Protein AF-A0A965R4S1-F1 (afdb_monomer_lite)

Foldseek 3Di:
DWDPDPQAKWKWKFWAFPVRHTDDTFDTHGHTDDEDTDDQLADDPPTGGDDIDIDIDDDDDDDDDDLVPFAQDAWKDFFKGKHWAAAAWDKKKKWDQDQAKKWKWKGAPVHSDIDTQDIDHGTDIDITGGHHDRIMIIIGDNTMMTMDGDDDPD

Sequence (154 aa):
MTNNGADDQEFQVEVYNQFGKPMSTLIDVMGDYQGTVAYGLTSQLGSTPTTILITSSGNWSIEFAPIASASMEIGAGNSDDVLLYGGEAGPMTVQSLTSGAFTLTTYAGNKPVANVVTTQTGLWTGQVDFPAGPLVLVVSSDGAWNLHVGVDNK

Structure (mmCIF, N/CA/C/O backbone):
data_AF-A0A965R4S1-F1
#
_entry.id   AF-A0A965R4S1-F1
#
loop_
_atom_site.group_PDB
_atom_site.id
_atom_site.type_symbol
_atom_site.label_atom_id
_atom_site.label_alt_id
_atom_site.label_comp_id
_atom_site.label_asym_id
_atom_site.label_entity_id
_atom_site.label_seq_id
_atom_site.pdbx_PDB_ins_code
_atom_site.Cartn_x
_atom_site.Cartn_y
_atom_site.Cartn_z
_atom_site.occupancy
_atom_site.B_iso_or_equiv
_atom_site.auth_seq_id
_atom_site.auth_comp_id
_atom_site.auth_asym_id
_atom_site.auth_atom_id
_atom_site.pdbx_PDB_model_num
ATOM 1 N N . MET A 1 1 ? 6.225 -9.134 0.332 1.00 68.12 1 MET A N 1
ATOM 2 C CA . MET A 1 1 ? 7.679 -9.244 0.632 1.00 68.12 1 MET A CA 1
ATOM 3 C C . MET A 1 1 ? 7.860 -9.670 2.074 1.00 68.12 1 MET A C 1
ATOM 5 O O . MET A 1 1 ? 6.926 -9.473 2.834 1.00 68.12 1 MET A O 1
ATOM 9 N N . THR A 1 2 ? 8.986 -10.285 2.443 1.00 65.06 2 THR A N 1
ATOM 10 C CA . THR A 1 2 ? 9.282 -10.694 3.835 1.00 65.06 2 THR A CA 1
ATOM 11 C C . THR A 1 2 ? 10.784 -10.623 4.128 1.00 65.06 2 THR A C 1
ATOM 13 O O . THR A 1 2 ? 11.560 -11.110 3.299 1.00 65.06 2 THR A O 1
ATOM 16 N N . ASN A 1 3 ? 11.169 -10.124 5.308 1.00 57.22 3 ASN A N 1
ATOM 17 C CA . ASN A 1 3 ? 12.500 -10.272 5.926 1.00 57.22 3 ASN A CA 1
ATOM 18 C C . ASN A 1 3 ? 12.365 -10.748 7.386 1.00 57.22 3 ASN A C 1
ATOM 20 O O . ASN A 1 3 ? 11.364 -10.443 8.023 1.00 57.22 3 ASN A O 1
ATOM 24 N N . ASN A 1 4 ? 13.355 -11.516 7.852 1.00 55.50 4 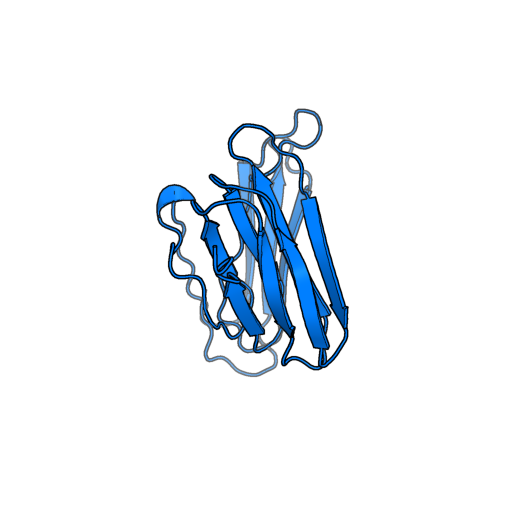ASN A N 1
ATOM 25 C CA . ASN A 1 4 ? 13.555 -11.980 9.238 1.00 55.50 4 ASN A CA 1
ATOM 26 C C . ASN A 1 4 ? 15.015 -11.672 9.648 1.00 55.50 4 ASN A C 1
ATOM 28 O O . ASN A 1 4 ? 15.771 -12.563 10.058 1.00 55.50 4 ASN A O 1
ATOM 32 N N . GLY A 1 5 ? 15.471 -10.456 9.365 1.00 52.81 5 GLY A N 1
ATOM 33 C CA . GLY A 1 5 ? 16.875 -10.045 9.414 1.00 52.81 5 GLY A CA 1
ATOM 34 C C . GLY A 1 5 ? 17.152 -9.134 10.605 1.00 52.81 5 GLY A C 1
ATOM 35 O O . GLY A 1 5 ? 16.237 -8.657 11.251 1.00 52.81 5 GLY A O 1
ATOM 36 N N . ALA A 1 6 ? 18.426 -8.887 10.918 1.00 58.03 6 ALA A N 1
ATOM 37 C CA . ALA A 1 6 ? 18.791 -7.925 11.964 1.00 58.03 6 ALA A CA 1
ATOM 38 C C . ALA A 1 6 ? 18.229 -6.514 11.669 1.00 58.03 6 ALA A C 1
ATOM 40 O O . ALA A 1 6 ? 18.139 -6.139 10.500 1.00 58.03 6 ALA A O 1
ATOM 41 N N . ASP A 1 7 ? 17.951 -5.732 12.719 1.00 64.94 7 ASP A N 1
ATOM 42 C CA . ASP A 1 7 ? 17.305 -4.400 12.676 1.00 64.94 7 ASP A CA 1
ATOM 43 C C . ASP A 1 7 ? 17.988 -3.354 11.758 1.00 64.94 7 ASP A C 1
ATOM 45 O O . ASP A 1 7 ? 17.386 -2.337 11.430 1.00 64.94 7 ASP A O 1
ATOM 49 N N . ASP A 1 8 ? 19.216 -3.616 11.294 1.00 69.81 8 ASP A N 1
ATOM 50 C CA . ASP A 1 8 ? 20.020 -2.716 10.452 1.00 69.81 8 ASP A CA 1
ATOM 51 C C . ASP A 1 8 ? 20.080 -3.137 8.965 1.00 69.81 8 ASP A C 1
ATOM 53 O O . ASP A 1 8 ? 20.960 -2.695 8.224 1.00 69.81 8 ASP A O 1
ATOM 57 N N . GLN A 1 9 ? 19.217 -4.054 8.513 1.00 83.44 9 GLN A N 1
ATOM 58 C CA . GLN A 1 9 ? 19.191 -4.477 7.109 1.00 83.44 9 GLN A CA 1
ATOM 59 C C . GLN A 1 9 ? 18.332 -3.531 6.263 1.00 83.44 9 GLN A C 1
ATOM 61 O O . GLN A 1 9 ? 17.126 -3.432 6.474 1.00 83.44 9 GLN A O 1
ATOM 66 N N . GLU A 1 10 ? 18.950 -2.874 5.286 1.00 89.19 10 GLU A N 1
ATOM 67 C CA . GLU A 1 10 ? 18.279 -1.968 4.356 1.00 89.19 10 GLU A CA 1
ATOM 68 C C . GLU A 1 10 ? 17.464 -2.750 3.326 1.00 89.19 10 GLU A C 1
ATOM 70 O O . GLU A 1 10 ? 17.920 -3.767 2.785 1.00 89.19 10 GLU A O 1
ATOM 75 N N . PHE A 1 11 ? 16.281 -2.232 3.007 1.00 91.00 11 PHE A N 1
ATOM 76 C CA . PHE A 1 11 ? 15.524 -2.647 1.839 1.00 91.00 11 PHE A CA 1
ATOM 77 C C . PHE A 1 11 ? 14.766 -1.489 1.225 1.00 91.00 11 PHE A C 1
ATOM 79 O O . PHE A 1 11 ? 13.858 -0.908 1.821 1.00 91.00 11 PHE A O 1
ATOM 86 N N . GLN A 1 12 ? 15.134 -1.197 -0.012 1.00 94.25 12 GLN A N 1
ATOM 87 C CA . GLN A 1 12 ? 14.569 -0.122 -0.790 1.00 94.25 12 GLN A CA 1
ATOM 88 C C . GLN A 1 12 ? 14.101 -0.654 -2.139 1.00 94.25 12 GLN A C 1
ATOM 90 O O . GLN A 1 12 ? 14.821 -1.384 -2.829 1.00 94.25 12 GLN A O 1
ATOM 95 N N . VAL A 1 13 ? 12.883 -0.276 -2.520 1.00 94.62 13 VAL A N 1
ATOM 96 C CA . VAL A 1 13 ? 12.295 -0.605 -3.819 1.00 94.62 13 VAL A CA 1
ATOM 97 C C . VAL A 1 13 ? 11.866 0.678 -4.502 1.00 94.62 13 VAL A C 1
ATOM 99 O O . VAL A 1 13 ? 10.981 1.391 -4.028 1.00 94.62 13 VAL A O 1
ATOM 102 N N . GLU A 1 14 ? 12.458 0.946 -5.657 1.00 94.81 14 GLU A N 1
ATOM 103 C CA . GLU A 1 14 ? 12.212 2.145 -6.447 1.00 94.81 14 GLU A CA 1
ATOM 104 C C . GLU A 1 14 ? 11.731 1.791 -7.852 1.00 94.81 14 GLU A C 1
ATOM 106 O O . GLU A 1 14 ? 12.135 0.796 -8.457 1.00 94.81 14 GLU A O 1
ATOM 111 N N . VAL A 1 15 ? 10.876 2.645 -8.404 1.00 92.69 15 VAL A N 1
ATOM 112 C CA . VAL A 1 15 ? 10.343 2.519 -9.760 1.00 92.69 15 VAL A CA 1
ATOM 113 C C . VAL A 1 15 ? 10.944 3.601 -10.634 1.00 92.69 15 VAL A C 1
ATOM 115 O O . VAL A 1 15 ? 10.919 4.781 -10.285 1.00 92.69 15 VAL A O 1
ATOM 118 N N . TYR A 1 16 ? 11.422 3.198 -11.805 1.00 92.38 16 TYR A N 1
ATOM 119 C CA . TYR A 1 16 ? 12.011 4.075 -12.806 1.00 92.38 16 TYR A CA 1
ATOM 120 C C . TYR A 1 16 ? 11.227 4.005 -14.122 1.00 92.38 16 TYR A C 1
ATOM 122 O O . TYR A 1 16 ? 10.668 2.963 -14.487 1.00 92.38 16 TYR A O 1
ATOM 130 N N . ASN A 1 17 ? 11.198 5.123 -14.850 1.00 89.81 17 ASN A N 1
ATOM 131 C CA . ASN A 1 17 ? 10.566 5.207 -16.168 1.00 89.81 17 ASN A CA 1
ATOM 132 C C . ASN A 1 17 ? 11.474 4.708 -17.303 1.00 89.81 17 ASN A C 1
ATOM 134 O O . ASN A 1 17 ? 12.659 4.430 -17.096 1.00 89.81 17 ASN A O 1
ATOM 138 N N . GLN A 1 18 ? 10.946 4.707 -18.535 1.00 87.25 18 GLN A N 1
ATOM 139 C CA . GLN A 1 18 ? 11.683 4.265 -19.727 1.00 87.25 18 GLN A CA 1
ATOM 140 C C . GLN A 1 18 ? 12.973 5.055 -20.035 1.00 87.25 18 GLN A C 1
ATOM 142 O O . GLN A 1 18 ? 13.762 4.637 -20.877 1.00 87.25 18 GLN A O 1
ATOM 147 N N . PHE A 1 19 ? 13.193 6.199 -19.380 1.00 89.56 19 PHE A N 1
ATOM 148 C CA . PHE A 1 19 ? 14.390 7.031 -19.524 1.00 89.56 19 PHE A CA 1
ATOM 149 C C . PHE A 1 19 ? 15.396 6.832 -18.381 1.00 89.56 19 PHE A C 1
ATOM 151 O O . PHE A 1 19 ? 16.361 7.590 -18.289 1.00 89.56 19 PHE A O 1
ATOM 158 N N . GLY A 1 20 ? 15.161 5.866 -17.487 1.00 89.62 20 GLY A N 1
ATOM 159 C CA . GLY A 1 20 ? 15.993 5.644 -16.306 1.00 89.62 20 GLY A CA 1
ATOM 160 C C . GLY A 1 20 ? 15.874 6.756 -15.263 1.00 89.62 20 GLY A C 1
ATOM 161 O O . GLY A 1 20 ? 16.804 6.959 -14.487 1.00 89.62 20 GLY A O 1
ATOM 162 N N . LYS A 1 21 ? 14.758 7.499 -15.235 1.00 90.00 21 LYS A N 1
ATOM 163 C CA . LYS A 1 21 ? 14.488 8.494 -14.185 1.00 90.00 21 LYS A CA 1
ATOM 164 C C . LYS A 1 21 ? 13.622 7.897 -13.074 1.00 90.00 21 LYS A C 1
ATOM 166 O O . LYS A 1 21 ? 12.663 7.197 -13.411 1.00 90.00 21 LYS A O 1
ATOM 171 N N . PRO A 1 22 ? 13.910 8.205 -11.797 1.00 89.25 22 PRO A N 1
ATOM 172 C CA . PRO A 1 22 ? 13.083 7.754 -10.684 1.00 89.25 22 PRO A CA 1
ATOM 173 C C . PRO A 1 22 ? 11.673 8.347 -10.797 1.00 89.25 22 PRO A C 1
ATOM 175 O O . PRO A 1 22 ? 11.504 9.511 -11.172 1.00 89.25 22 PRO A O 1
ATOM 178 N N . MET A 1 23 ? 10.667 7.526 -10.502 1.00 87.44 23 MET A N 1
ATOM 179 C CA . MET A 1 23 ? 9.245 7.885 -10.484 1.00 87.44 23 MET A CA 1
ATOM 180 C C . MET A 1 23 ? 8.671 7.840 -9.069 1.00 87.44 23 MET A C 1
ATOM 182 O O . MET A 1 23 ? 7.976 8.768 -8.661 1.00 87.44 23 MET A O 1
ATOM 186 N N . SER A 1 24 ? 8.938 6.758 -8.335 1.00 88.81 24 SER A N 1
ATOM 187 C CA . SER A 1 24 ? 8.407 6.545 -6.988 1.00 88.81 24 SER A CA 1
ATOM 188 C C . SER A 1 24 ? 9.282 5.590 -6.189 1.00 88.81 24 SER A C 1
ATOM 190 O O . SER A 1 24 ? 9.693 4.555 -6.712 1.00 88.81 24 SER A O 1
ATOM 192 N N . THR A 1 25 ? 9.463 5.887 -4.910 1.00 92.75 25 THR A N 1
ATOM 193 C CA . THR A 1 25 ? 9.947 4.933 -3.911 1.00 92.75 25 THR A CA 1
ATOM 194 C C . THR A 1 25 ? 8.731 4.209 -3.343 1.00 92.75 25 THR A C 1
ATOM 196 O O . THR A 1 25 ? 7.804 4.857 -2.861 1.00 92.75 25 THR A O 1
ATOM 199 N N . LEU A 1 26 ? 8.686 2.886 -3.484 1.00 92.88 26 LEU A N 1
ATOM 200 C CA . LEU A 1 26 ? 7.581 2.061 -2.988 1.00 92.88 26 LEU A CA 1
ATOM 201 C C . LEU A 1 26 ? 7.827 1.605 -1.555 1.00 92.88 26 LEU A C 1
ATOM 203 O O . LEU A 1 26 ? 6.889 1.524 -0.775 1.00 92.88 26 LEU A O 1
ATOM 207 N N . ILE A 1 27 ? 9.080 1.267 -1.248 1.00 93.62 27 ILE A N 1
ATOM 208 C CA . ILE A 1 27 ? 9.517 0.763 0.053 1.00 93.62 27 ILE A CA 1
ATOM 209 C C . ILE A 1 27 ? 10.862 1.402 0.360 1.00 93.62 27 ILE A C 1
ATOM 211 O O . ILE A 1 27 ? 11.715 1.477 -0.525 1.00 93.62 27 ILE A O 1
ATOM 215 N N . ASP A 1 28 ? 11.019 1.852 1.598 1.00 93.19 28 ASP A N 1
ATOM 216 C CA . ASP A 1 28 ? 12.261 2.375 2.159 1.00 93.19 28 ASP A CA 1
ATOM 217 C C . ASP A 1 28 ? 12.252 2.066 3.660 1.00 93.19 28 ASP A C 1
ATOM 219 O O . ASP A 1 28 ? 11.606 2.761 4.448 1.00 93.19 28 ASP A O 1
ATOM 223 N N . VAL A 1 29 ? 12.840 0.927 4.028 1.00 90.94 29 VAL A N 1
ATOM 224 C CA . VAL A 1 29 ? 12.779 0.389 5.392 1.00 90.94 29 VAL A CA 1
ATOM 225 C C . VAL A 1 29 ? 14.142 -0.110 5.857 1.00 90.94 29 VAL A C 1
ATOM 227 O O . VAL A 1 29 ? 14.975 -0.554 5.065 1.00 90.94 29 VAL A O 1
ATOM 230 N N . MET A 1 30 ? 14.324 -0.073 7.175 1.00 88.75 30 MET A N 1
ATOM 231 C CA . MET A 1 30 ? 15.411 -0.736 7.889 1.00 88.75 30 MET A CA 1
ATOM 232 C C . MET A 1 30 ? 14.806 -1.817 8.788 1.00 88.75 30 MET A C 1
ATOM 234 O O . MET A 1 30 ? 13.865 -1.534 9.533 1.00 88.75 30 MET A O 1
ATOM 238 N N . GLY A 1 31 ? 15.334 -3.038 8.709 1.00 86.38 31 GLY A N 1
ATOM 239 C CA . GLY A 1 31 ? 14.904 -4.170 9.531 1.00 86.38 31 GLY A CA 1
ATOM 240 C C . GLY A 1 31 ? 13.813 -5.027 8.886 1.00 86.38 31 GLY A C 1
ATOM 241 O O . GLY A 1 31 ? 13.844 -5.312 7.684 1.00 86.38 31 GLY A O 1
ATOM 242 N N . ASP A 1 32 ? 12.878 -5.508 9.704 1.00 84.88 32 ASP A N 1
ATOM 243 C CA . ASP A 1 32 ? 11.821 -6.416 9.264 1.00 84.88 32 ASP A CA 1
ATOM 244 C C . ASP A 1 32 ? 10.710 -5.676 8.511 1.00 84.88 32 ASP A C 1
ATOM 246 O O . ASP A 1 32 ? 10.218 -4.628 8.926 1.00 84.88 32 ASP A O 1
ATOM 250 N N . TYR A 1 33 ? 10.265 -6.268 7.405 1.00 90.38 33 TYR A N 1
ATOM 251 C CA . TYR A 1 33 ? 9.112 -5.787 6.656 1.00 90.38 33 TYR A CA 1
ATOM 252 C C . TYR A 1 33 ? 8.359 -6.952 6.029 1.00 90.38 33 TYR A C 1
ATOM 254 O O . TYR A 1 33 ? 8.949 -7.829 5.387 1.00 90.38 33 TYR A O 1
ATOM 262 N N . GLN A 1 34 ? 7.037 -6.932 6.194 1.00 92.31 34 GLN A N 1
ATOM 263 C CA . GLN A 1 34 ? 6.120 -7.848 5.537 1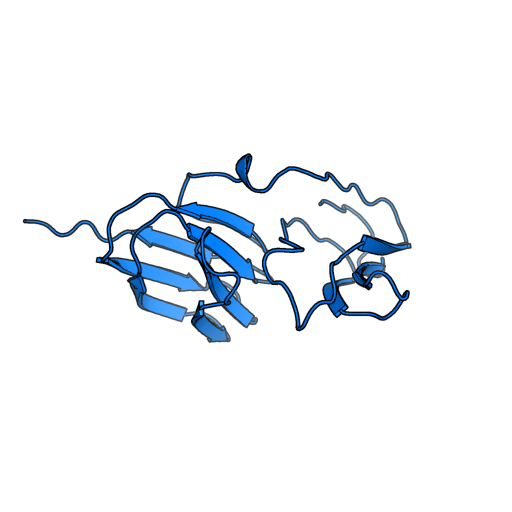.00 92.31 34 GLN A CA 1
ATOM 264 C C . GLN A 1 34 ? 4.881 -7.102 5.050 1.00 92.31 34 GLN A C 1
ATOM 266 O O . GLN A 1 34 ? 3.943 -6.896 5.809 1.00 92.31 34 GLN A O 1
ATOM 271 N N . GLY A 1 35 ? 4.867 -6.758 3.764 1.00 95.38 35 GLY A N 1
ATOM 272 C CA . GLY A 1 35 ? 3.746 -6.066 3.136 1.00 95.38 35 GLY A CA 1
A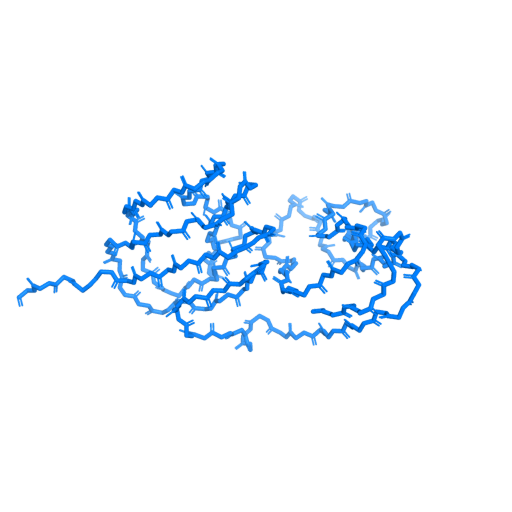TOM 273 C C . GLY A 1 35 ? 3.671 -6.288 1.630 1.00 95.38 35 GLY A C 1
ATOM 274 O O . GLY A 1 35 ? 4.541 -6.940 1.019 1.00 95.38 35 GLY A O 1
ATOM 275 N N . THR A 1 36 ? 2.613 -5.734 1.047 1.00 96.94 36 THR A N 1
ATOM 276 C CA . THR A 1 36 ? 2.336 -5.725 -0.390 1.00 96.94 36 THR A CA 1
ATOM 277 C C . THR A 1 36 ? 2.128 -4.286 -0.843 1.00 96.94 36 THR A C 1
ATOM 279 O O . THR A 1 36 ? 1.272 -3.582 -0.323 1.00 96.94 36 THR A O 1
ATOM 282 N N . VAL A 1 37 ? 2.875 -3.859 -1.860 1.00 95.62 37 VAL A N 1
ATOM 283 C CA . VAL A 1 37 ? 2.751 -2.527 -2.469 1.00 95.62 37 VAL A CA 1
ATOM 284 C C . VAL A 1 37 ? 2.379 -2.660 -3.938 1.00 95.62 37 VAL A C 1
ATOM 286 O O . VAL A 1 37 ? 2.787 -3.604 -4.617 1.00 95.62 37 VAL A O 1
ATOM 289 N N . ALA A 1 38 ? 1.617 -1.698 -4.449 1.00 92.94 38 ALA A N 1
ATOM 290 C CA . ALA A 1 38 ? 1.273 -1.636 -5.862 1.00 92.94 38 ALA A CA 1
ATOM 291 C C . ALA A 1 38 ? 2.175 -0.647 -6.606 1.00 92.94 38 ALA A C 1
ATOM 293 O O . ALA A 1 38 ? 2.502 0.426 -6.101 1.00 92.94 38 ALA A O 1
ATOM 294 N N . TYR A 1 39 ? 2.503 -0.969 -7.854 1.00 90.12 39 TYR A N 1
ATOM 295 C CA . TYR A 1 39 ? 3.170 -0.058 -8.780 1.00 90.12 39 TYR A CA 1
ATOM 296 C C . TYR A 1 39 ? 2.425 -0.020 -10.114 1.00 90.12 39 TYR A C 1
ATOM 298 O O . TYR A 1 39 ? 1.652 -0.916 -10.446 1.00 90.12 39 TYR A O 1
ATOM 306 N N . GLY A 1 40 ? 2.626 1.053 -10.879 1.00 85.88 40 GLY A N 1
ATOM 307 C CA . GLY A 1 40 ? 2.006 1.208 -12.199 1.00 85.88 40 GLY A CA 1
ATOM 308 C C . GLY A 1 40 ? 0.490 1.397 -12.211 1.00 85.88 40 GLY A C 1
ATOM 309 O O . GLY A 1 40 ? -0.117 1.296 -13.272 1.00 85.88 40 GLY A O 1
ATOM 310 N N . LEU A 1 41 ? -0.119 1.740 -11.070 1.00 86.12 41 LEU A N 1
ATOM 311 C CA . LEU A 1 41 ? -1.541 2.104 -10.997 1.00 86.12 41 LEU A CA 1
ATOM 312 C C . LEU A 1 41 ? -1.845 3.490 -11.587 1.00 86.12 41 LEU A C 1
ATOM 314 O O . LEU A 1 41 ? -2.993 3.789 -11.913 1.00 86.12 41 LEU A O 1
ATOM 318 N N . THR A 1 42 ? -0.827 4.344 -11.736 1.00 75.94 42 THR A N 1
ATOM 319 C CA . THR A 1 42 ? -0.963 5.657 -12.373 1.00 75.94 42 THR A CA 1
ATOM 320 C C . THR A 1 42 ? -0.036 5.783 -13.572 1.00 75.94 42 THR A C 1
ATOM 322 O O . THR A 1 42 ? 1.100 5.311 -13.560 1.00 75.94 42 THR A O 1
ATOM 325 N N . SER A 1 43 ? -0.517 6.455 -14.616 1.00 63.44 43 SER A N 1
ATOM 326 C CA . SER A 1 43 ? 0.323 6.939 -15.706 1.00 63.44 43 SER A CA 1
ATOM 327 C C . SER A 1 43 ? 0.688 8.392 -15.415 1.00 63.44 43 SER A C 1
ATOM 329 O O . SER A 1 43 ? -0.140 9.290 -15.589 1.00 63.44 43 SER A O 1
ATOM 331 N N . GLN A 1 44 ? 1.914 8.649 -14.969 1.00 60.47 44 GLN A N 1
ATOM 332 C CA . GLN A 1 44 ? 2.395 10.019 -14.803 1.00 60.47 44 GLN A CA 1
ATOM 333 C C . GLN A 1 44 ? 2.817 10.580 -16.165 1.00 60.47 44 GLN A C 1
ATOM 335 O O . GLN A 1 44 ? 3.866 10.215 -16.685 1.00 60.47 44 GLN A O 1
ATOM 340 N N . LEU A 1 45 ? 2.006 11.470 -16.751 1.00 57.66 45 LEU A N 1
ATOM 341 C CA . LEU A 1 45 ? 2.396 12.373 -17.852 1.00 57.66 45 LEU A CA 1
ATOM 342 C C . LEU A 1 45 ? 3.206 11.710 -18.996 1.00 57.66 45 LEU A C 1
ATOM 344 O O . LEU A 1 45 ? 4.224 12.239 -19.436 1.00 57.66 45 LEU A O 1
ATOM 348 N N . GLY A 1 46 ? 2.777 10.535 -19.474 1.00 61.88 46 GLY A N 1
ATOM 349 C CA . GLY A 1 46 ? 3.431 9.821 -20.586 1.00 61.88 46 GLY A CA 1
ATOM 350 C C . GLY A 1 46 ? 4.716 9.057 -20.227 1.00 61.88 46 GLY A C 1
ATOM 351 O O . GLY A 1 46 ? 5.363 8.501 -21.114 1.00 61.88 46 GLY A O 1
ATOM 352 N N . SER A 1 47 ? 5.083 9.006 -18.946 1.00 71.44 47 SER A N 1
ATOM 353 C CA . SER A 1 47 ? 6.101 8.093 -18.425 1.00 71.44 47 SER A CA 1
ATOM 354 C C . SER A 1 47 ? 5.445 6.795 -17.971 1.00 71.44 47 SER A C 1
ATOM 356 O O . SER A 1 47 ? 4.493 6.808 -17.186 1.00 71.44 47 SER A O 1
ATOM 358 N N . THR A 1 48 ? 5.962 5.675 -18.464 1.00 79.75 48 THR A N 1
ATOM 359 C CA . THR A 1 48 ? 5.533 4.336 -18.063 1.00 79.75 48 THR A CA 1
ATOM 360 C C . THR A 1 48 ? 6.581 3.763 -17.114 1.00 79.75 48 THR A C 1
ATOM 362 O O . THR A 1 48 ? 7.772 3.858 -17.421 1.00 79.75 48 THR A O 1
ATOM 365 N N . PRO A 1 49 ? 6.181 3.173 -15.976 1.00 85.50 49 PRO A N 1
ATOM 366 C CA . PRO A 1 49 ? 7.115 2.432 -15.142 1.00 85.50 49 PRO A CA 1
ATOM 367 C C . PRO A 1 49 ? 7.630 1.220 -15.921 1.00 85.50 49 PRO A C 1
ATOM 369 O O . PRO A 1 49 ? 6.845 0.404 -16.405 1.00 85.50 49 PRO A O 1
ATOM 372 N N . THR A 1 50 ? 8.946 1.118 -16.069 1.00 88.94 50 THR A N 1
ATOM 373 C CA . THR A 1 50 ? 9.590 0.045 -16.850 1.00 88.94 50 THR A CA 1
ATOM 374 C C . THR A 1 50 ? 10.581 -0.765 -16.045 1.00 88.94 50 THR A C 1
ATOM 376 O O . THR A 1 50 ? 10.865 -1.905 -16.404 1.00 88.94 50 THR A O 1
ATOM 379 N N . THR A 1 51 ? 11.116 -0.181 -14.977 1.00 91.94 51 THR A N 1
ATOM 380 C CA . THR A 1 51 ? 12.212 -0.770 -14.219 1.00 91.94 51 THR A CA 1
ATOM 381 C C . THR A 1 51 ? 11.908 -0.674 -12.737 1.00 91.94 51 THR A C 1
ATOM 383 O O . THR A 1 51 ? 11.454 0.366 -12.261 1.00 91.94 51 THR A O 1
ATOM 386 N N . ILE A 1 52 ? 12.192 -1.759 -12.025 1.00 93.25 52 ILE A N 1
ATOM 387 C CA . ILE A 1 52 ? 12.198 -1.805 -10.568 1.00 93.25 52 ILE A CA 1
ATOM 388 C C . ILE A 1 52 ? 13.651 -1.970 -10.141 1.00 93.25 52 ILE A C 1
ATOM 390 O O . ILE A 1 52 ? 14.316 -2.916 -10.568 1.00 93.25 52 ILE A O 1
ATOM 394 N N . LEU A 1 53 ? 14.143 -1.022 -9.351 1.00 94.56 53 LEU A N 1
ATOM 395 C CA . LEU A 1 53 ? 15.439 -1.099 -8.694 1.00 94.56 53 LEU A CA 1
ATOM 396 C C . LEU A 1 53 ? 15.210 -1.573 -7.262 1.00 94.56 53 LEU A C 1
ATOM 398 O O . LEU A 1 53 ? 14.375 -1.019 -6.552 1.00 94.56 53 LEU A O 1
ATOM 402 N N . ILE A 1 54 ? 15.942 -2.608 -6.866 1.00 93.25 54 ILE A N 1
ATOM 403 C CA . ILE A 1 54 ? 15.933 -3.134 -5.505 1.00 93.25 54 ILE A CA 1
ATOM 404 C C . ILE A 1 54 ? 17.339 -2.955 -4.947 1.00 93.25 54 ILE A C 1
ATOM 406 O O . ILE A 1 54 ? 18.295 -3.512 -5.495 1.00 93.25 54 ILE A O 1
ATOM 410 N N . THR A 1 55 ? 17.444 -2.203 -3.859 1.00 93.88 55 THR A N 1
ATOM 411 C CA . THR A 1 55 ? 18.658 -2.077 -3.052 1.00 93.88 55 THR A CA 1
ATOM 412 C C . THR A 1 55 ? 18.389 -2.790 -1.741 1.00 93.88 55 THR A C 1
ATOM 414 O O . THR A 1 55 ? 17.416 -2.485 -1.060 1.00 93.88 55 THR A O 1
ATOM 417 N N . SER A 1 56 ? 19.198 -3.791 -1.407 1.00 91.56 56 SER A N 1
ATOM 418 C CA . SER A 1 56 ? 18.955 -4.589 -0.210 1.00 91.56 56 SER A CA 1
ATOM 419 C C . SER A 1 56 ? 20.237 -5.097 0.416 1.00 91.56 56 SER A C 1
ATOM 421 O O . SER A 1 56 ? 21.129 -5.568 -0.297 1.00 91.56 56 SER A O 1
ATOM 423 N N . SER A 1 57 ? 20.264 -5.138 1.740 1.00 89.19 57 SER A N 1
ATOM 424 C CA . SER A 1 57 ? 21.184 -5.967 2.505 1.00 89.19 57 SER A CA 1
ATOM 425 C C . SER A 1 57 ? 20.397 -7.056 3.247 1.00 89.19 57 SER A C 1
ATOM 427 O O . SER A 1 57 ? 19.258 -6.853 3.658 1.00 89.19 57 SER A O 1
ATOM 429 N N . GLY A 1 58 ? 20.971 -8.253 3.389 1.00 81.69 58 GLY A N 1
ATOM 430 C CA . GLY A 1 58 ? 20.303 -9.380 4.053 1.00 81.69 58 GLY A CA 1
ATOM 431 C C . GLY A 1 58 ? 19.446 -10.249 3.123 1.00 81.69 58 GLY A C 1
ATOM 432 O O . GLY A 1 58 ? 19.624 -10.252 1.906 1.00 81.69 58 GLY A O 1
ATOM 433 N N . ASN A 1 59 ? 18.558 -11.052 3.714 1.00 83.25 59 ASN A N 1
ATOM 434 C CA . ASN A 1 59 ? 17.796 -12.086 3.012 1.00 83.25 59 ASN A CA 1
ATOM 435 C C . ASN A 1 59 ? 16.354 -11.631 2.765 1.00 83.25 59 ASN A C 1
ATOM 437 O O . ASN A 1 59 ? 15.475 -11.864 3.592 1.00 83.25 59 ASN A O 1
ATOM 441 N N . TRP A 1 60 ? 16.109 -11.031 1.604 1.00 85.81 60 TRP A N 1
ATOM 442 C CA . TRP A 1 60 ? 14.784 -10.563 1.199 1.00 85.81 60 TRP A CA 1
ATOM 443 C C . TRP A 1 60 ? 14.134 -11.497 0.182 1.00 85.81 60 TRP A C 1
ATOM 445 O O . TRP A 1 60 ? 14.796 -11.999 -0.728 1.00 85.81 60 TRP A O 1
ATOM 455 N N . SER A 1 61 ? 12.821 -11.700 0.312 1.00 90.69 61 SER A N 1
ATOM 456 C CA . SER A 1 61 ? 12.004 -12.394 -0.689 1.00 90.69 61 SER A CA 1
ATOM 457 C C . SER A 1 61 ? 10.977 -11.449 -1.307 1.00 90.69 61 SER A C 1
ATOM 459 O O . SER A 1 61 ? 10.270 -10.723 -0.597 1.00 90.69 61 SER A O 1
ATOM 461 N N . ILE A 1 62 ? 10.889 -11.481 -2.638 1.00 90.88 62 ILE A N 1
ATOM 462 C CA . ILE A 1 62 ? 10.026 -10.620 -3.447 1.00 90.88 62 ILE A CA 1
ATOM 463 C C . ILE A 1 62 ? 9.243 -11.493 -4.420 1.00 90.88 62 ILE A C 1
ATOM 465 O O . ILE A 1 62 ? 9.808 -12.353 -5.094 1.00 90.88 62 ILE A O 1
ATOM 469 N N . GLU A 1 63 ? 7.947 -11.225 -4.519 1.00 95.12 63 GLU A N 1
ATOM 470 C CA . GLU A 1 63 ? 7.055 -11.841 -5.490 1.00 95.12 63 GLU A CA 1
ATOM 471 C C . GLU A 1 63 ? 6.379 -10.742 -6.308 1.00 95.12 63 GLU A C 1
ATOM 473 O O . GLU A 1 63 ? 5.932 -9.732 -5.761 1.00 95.12 63 GLU A O 1
ATOM 478 N N . PHE A 1 64 ? 6.319 -10.945 -7.622 1.00 92.81 64 PHE A N 1
ATOM 479 C CA . PHE A 1 64 ? 5.602 -10.071 -8.541 1.00 92.81 64 PHE A CA 1
ATOM 480 C C . PHE A 1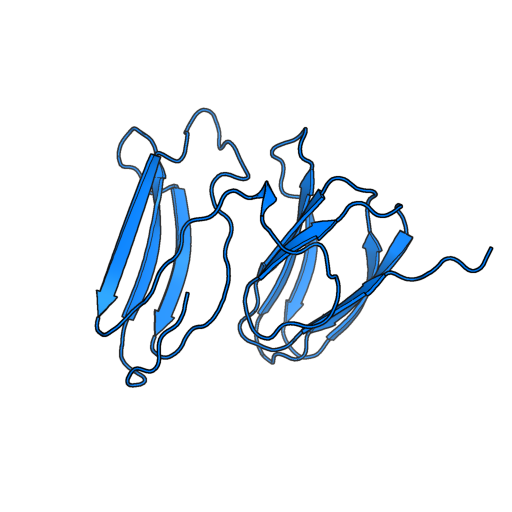 64 ? 4.336 -10.774 -9.000 1.00 92.81 64 PHE A C 1
ATOM 482 O O . PHE A 1 64 ? 4.402 -11.867 -9.563 1.00 92.81 64 PHE A O 1
ATOM 489 N N . ALA A 1 65 ? 3.197 -10.118 -8.805 1.00 95.44 65 ALA A N 1
ATOM 490 C CA . ALA A 1 65 ? 1.902 -10.653 -9.182 1.00 95.44 65 ALA A CA 1
ATOM 491 C C . ALA A 1 65 ? 1.071 -9.601 -9.939 1.00 95.44 65 ALA A C 1
ATOM 493 O O . ALA A 1 65 ? 1.184 -8.403 -9.658 1.00 95.44 65 ALA A O 1
ATOM 494 N N . PRO A 1 66 ? 0.241 -10.006 -10.919 1.00 94.00 66 PRO A N 1
ATOM 495 C CA . PRO A 1 66 ? -0.706 -9.099 -11.557 1.00 94.00 66 PRO A CA 1
ATOM 496 C C . PRO A 1 66 ? -1.686 -8.524 -10.531 1.00 94.00 66 PRO A C 1
ATOM 498 O O . PRO A 1 66 ? -2.163 -9.247 -9.667 1.00 94.00 66 PRO A O 1
ATOM 501 N N . ILE A 1 67 ? -2.100 -7.262 -10.685 1.00 91.94 67 ILE A N 1
ATOM 502 C CA . ILE A 1 67 ? -3.058 -6.634 -9.752 1.00 91.94 67 ILE A CA 1
ATOM 503 C C . ILE A 1 67 ? -4.372 -7.423 -9.607 1.00 91.94 67 ILE A C 1
ATOM 505 O O . ILE A 1 67 ? -5.012 -7.396 -8.565 1.00 91.94 67 ILE A O 1
ATOM 509 N N . ALA A 1 68 ? -4.754 -8.172 -10.646 1.00 93.00 68 ALA A N 1
ATOM 510 C CA . ALA A 1 68 ? -5.944 -9.014 -10.657 1.00 93.00 68 ALA A CA 1
ATOM 511 C C . ALA A 1 68 ? -5.879 -10.216 -9.693 1.00 93.00 68 ALA A C 1
ATOM 513 O O . ALA A 1 68 ? -6.906 -10.854 -9.485 1.00 93.00 68 ALA A O 1
ATOM 514 N N . SER A 1 69 ? -4.712 -10.544 -9.127 1.00 96.12 69 SER A N 1
ATOM 515 C CA . SER A 1 69 ? -4.568 -11.596 -8.113 1.00 96.12 69 SER A CA 1
ATOM 516 C C . SER A 1 69 ? -4.569 -11.069 -6.675 1.00 96.12 69 SER A C 1
ATOM 518 O O . SER A 1 69 ? -4.376 -11.861 -5.756 1.00 96.12 69 SER A O 1
ATOM 520 N N . ALA A 1 70 ? -4.742 -9.760 -6.465 1.00 96.44 70 ALA A N 1
ATOM 521 C CA . ALA A 1 70 ? -4.886 -9.189 -5.129 1.00 96.44 70 ALA A CA 1
ATOM 522 C C . ALA A 1 70 ? -6.155 -9.716 -4.429 1.00 96.44 70 ALA A C 1
ATOM 524 O O . ALA A 1 70 ? -7.145 -10.064 -5.081 1.00 96.44 70 ALA A O 1
ATOM 525 N N . SER A 1 71 ? -6.123 -9.785 -3.096 1.00 96.25 71 SER A N 1
ATOM 526 C CA . SER A 1 71 ? -7.231 -10.330 -2.304 1.00 96.25 71 SER A CA 1
ATOM 527 C C . SER A 1 71 ? -8.490 -9.468 -2.425 1.00 96.25 71 SER A C 1
ATOM 529 O O . SER A 1 71 ? -8.411 -8.243 -2.463 1.00 96.25 71 SER A O 1
ATOM 531 N N . MET A 1 72 ? -9.665 -10.102 -2.453 1.00 95.56 72 MET A N 1
ATOM 532 C CA . MET A 1 72 ? -10.967 -9.423 -2.341 1.00 95.56 72 MET A CA 1
ATOM 533 C C . MET A 1 72 ? -11.502 -9.396 -0.901 1.00 95.56 72 MET A C 1
ATOM 535 O O . MET A 1 72 ? -12.574 -8.845 -0.644 1.00 95.56 72 MET A O 1
ATOM 539 N N . GLU A 1 73 ? -10.794 -10.023 0.039 1.00 93.88 73 GLU A N 1
ATOM 540 C CA . GLU A 1 73 ? -11.212 -10.123 1.435 1.00 93.88 73 GLU A CA 1
ATOM 541 C C . GLU A 1 73 ? -10.891 -8.820 2.175 1.00 93.88 73 GLU A C 1
ATOM 543 O O . GLU A 1 73 ? -9.780 -8.608 2.653 1.00 93.88 73 GLU A O 1
ATOM 548 N N . ILE A 1 74 ? -11.880 -7.927 2.265 1.00 94.50 74 ILE A N 1
ATOM 549 C CA . ILE A 1 74 ? -11.789 -6.727 3.104 1.00 94.50 74 ILE A CA 1
ATOM 550 C C . ILE A 1 74 ? -11.839 -7.142 4.579 1.00 94.50 74 ILE A C 1
ATOM 552 O O . ILE A 1 74 ? -12.777 -7.818 5.007 1.00 94.50 74 ILE A O 1
ATOM 556 N N . GLY A 1 75 ? -10.851 -6.713 5.362 1.00 95.56 75 GLY A N 1
ATOM 557 C CA . GLY A 1 75 ? -10.751 -7.055 6.776 1.00 95.56 75 GLY A CA 1
ATOM 558 C C . GLY A 1 75 ? -9.584 -6.359 7.465 1.00 95.56 75 GLY A C 1
ATOM 559 O O . GLY A 1 75 ? -9.433 -5.144 7.362 1.00 95.56 75 GLY A O 1
ATOM 560 N N . ALA A 1 76 ? -8.773 -7.125 8.190 1.00 97.06 76 ALA A N 1
ATOM 561 C CA . ALA A 1 76 ? -7.623 -6.613 8.928 1.00 97.06 76 ALA A CA 1
ATOM 562 C C . ALA A 1 76 ? -6.297 -6.910 8.216 1.00 97.06 76 ALA A C 1
ATOM 564 O O . ALA A 1 76 ? -6.162 -7.943 7.563 1.00 97.06 76 ALA A O 1
ATOM 565 N N . GLY A 1 77 ? -5.309 -6.045 8.432 1.00 97.25 77 GLY A N 1
ATOM 566 C CA . GLY A 1 77 ? -3.926 -6.235 7.997 1.00 97.25 77 GLY A CA 1
ATOM 567 C C . GLY A 1 77 ? -2.937 -5.620 8.986 1.00 97.25 77 GLY A C 1
ATOM 568 O O . GLY A 1 77 ? -3.343 -4.989 9.962 1.00 97.25 77 GLY A O 1
ATOM 569 N N . ASN A 1 78 ? -1.639 -5.849 8.759 1.00 96.25 78 ASN A N 1
ATOM 570 C CA . ASN A 1 78 ? -0.560 -5.479 9.692 1.00 96.25 78 ASN A CA 1
ATOM 571 C C . ASN A 1 78 ? 0.564 -4.624 9.077 1.00 96.25 78 ASN A C 1
ATOM 573 O O . ASN A 1 78 ? 1.533 -4.324 9.768 1.00 96.25 78 ASN A O 1
ATOM 577 N N . SER A 1 79 ? 0.464 -4.274 7.794 1.00 96.31 79 SER A N 1
ATOM 578 C CA . SER A 1 79 ? 1.434 -3.454 7.055 1.00 96.31 79 SER A CA 1
ATOM 579 C C . SER A 1 79 ? 0.769 -2.915 5.779 1.00 96.31 79 SER A C 1
ATOM 581 O O . SER A 1 79 ? -0.461 -2.932 5.682 1.00 96.31 79 SER A O 1
ATOM 583 N N . ASP A 1 80 ? 1.543 -2.469 4.792 1.00 97.88 80 ASP A N 1
ATOM 584 C CA . ASP A 1 80 ? 1.033 -2.128 3.466 1.00 97.88 80 ASP A CA 1
ATOM 585 C C . ASP A 1 80 ? 0.295 -3.315 2.838 1.00 97.88 80 ASP A C 1
ATOM 587 O O . ASP A 1 80 ? 0.734 -4.469 2.940 1.00 97.88 80 ASP A O 1
ATOM 591 N N . ASP A 1 81 ? -0.807 -3.027 2.151 1.00 98.06 81 ASP A N 1
ATOM 592 C CA . ASP A 1 81 ? -1.579 -4.054 1.465 1.00 98.06 81 ASP A CA 1
ATOM 593 C C . ASP A 1 81 ? -2.295 -3.524 0.223 1.00 98.06 81 ASP A C 1
ATOM 595 O O . ASP A 1 81 ? -2.562 -2.326 0.067 1.00 98.06 81 ASP A O 1
ATOM 599 N N . VAL A 1 82 ? -2.624 -4.452 -0.670 1.00 97.38 82 VAL A N 1
ATOM 600 C CA . VAL A 1 82 ? -3.308 -4.188 -1.929 1.00 97.38 82 VAL A CA 1
ATOM 601 C C . VAL A 1 82 ? -4.490 -5.134 -2.051 1.00 97.38 82 VAL A C 1
ATOM 603 O O . VAL A 1 82 ? -4.326 -6.351 -2.117 1.00 97.38 82 VAL A O 1
ATOM 606 N N . LEU A 1 83 ? -5.689 -4.561 -2.131 1.00 97.19 83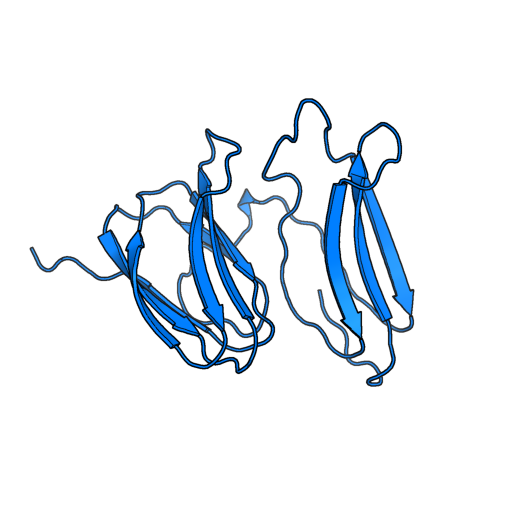 LEU A N 1
ATOM 607 C CA . LEU A 1 83 ? -6.949 -5.297 -2.164 1.00 97.19 83 LEU A CA 1
ATOM 608 C C . LEU A 1 83 ? -7.773 -4.918 -3.399 1.00 97.19 83 LEU A C 1
ATOM 610 O O . LEU A 1 83 ? -7.639 -3.830 -3.964 1.00 97.19 83 LEU A O 1
ATOM 614 N N . LEU A 1 84 ? -8.674 -5.807 -3.797 1.00 96.06 84 LEU A N 1
ATOM 615 C CA . LEU A 1 84 ? -9.696 -5.563 -4.806 1.00 96.06 84 LEU A CA 1
ATOM 616 C C . LEU A 1 84 ? -11.046 -5.338 -4.127 1.00 96.06 84 LEU A C 1
ATOM 618 O O . LEU A 1 84 ? -11.463 -6.113 -3.270 1.00 96.06 84 LEU A O 1
ATOM 622 N N . TYR A 1 85 ? -11.769 -4.306 -4.555 1.00 95.06 85 TYR A N 1
ATOM 623 C CA . TYR A 1 85 ? -13.115 -4.020 -4.069 1.00 95.06 85 TYR A CA 1
ATOM 624 C C . TYR A 1 85 ? -14.119 -3.980 -5.217 1.00 95.06 85 TYR A C 1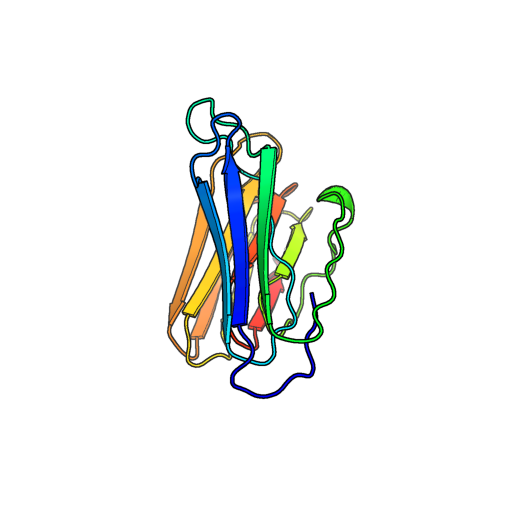
ATOM 626 O O . TYR A 1 85 ? -13.990 -3.189 -6.153 1.00 95.06 85 TYR A O 1
ATOM 634 N N . GLY A 1 86 ? -15.138 -4.833 -5.126 1.00 93.88 86 GLY A N 1
ATOM 635 C CA . GLY A 1 86 ? -16.246 -4.917 -6.083 1.00 93.88 86 GLY A CA 1
ATOM 636 C C . GLY A 1 86 ? -17.607 -4.510 -5.512 1.00 93.88 86 GLY A C 1
ATOM 637 O O . GLY A 1 86 ? -18.608 -4.703 -6.194 1.00 93.88 86 GLY A O 1
ATOM 638 N N . GLY A 1 87 ? -17.660 -4.020 -4.269 1.00 93.00 87 GLY A N 1
ATOM 639 C CA . GLY A 1 87 ? -18.913 -3.720 -3.571 1.00 93.00 87 GLY A CA 1
ATOM 640 C C . GLY A 1 87 ? -19.581 -2.415 -4.012 1.00 93.00 87 GLY A C 1
ATOM 641 O O . GLY A 1 87 ? -19.059 -1.665 -4.839 1.00 93.00 87 GLY A O 1
ATOM 642 N N . GLU A 1 88 ? -20.753 -2.142 -3.439 1.00 93.25 88 GLU A N 1
ATOM 643 C CA . GLU A 1 88 ? -21.500 -0.902 -3.672 1.00 93.25 88 GLU A CA 1
ATOM 644 C C . GLU A 1 88 ? -20.819 0.311 -3.017 1.00 93.25 88 GLU A C 1
ATOM 646 O O . GLU A 1 88 ? -19.907 0.176 -2.199 1.00 93.25 88 GLU A O 1
ATOM 651 N N . ALA A 1 89 ? -21.248 1.515 -3.403 1.00 94.00 89 ALA A N 1
ATOM 652 C CA . ALA A 1 89 ? -20.854 2.723 -2.690 1.00 94.00 89 ALA A CA 1
ATOM 653 C C . ALA A 1 89 ? -21.570 2.767 -1.336 1.00 94.00 89 ALA A C 1
ATOM 655 O O . ALA A 1 89 ? -22.744 2.411 -1.255 1.00 94.00 89 ALA A O 1
ATOM 656 N N . GLY A 1 90 ? -20.890 3.238 -0.297 1.00 94.19 90 GLY A N 1
ATOM 657 C CA . GLY A 1 90 ? -21.459 3.296 1.045 1.00 94.19 90 GLY A CA 1
ATOM 658 C C . GLY A 1 90 ? -20.423 3.641 2.109 1.00 94.19 90 GLY A C 1
ATOM 659 O O . GLY A 1 90 ? -19.250 3.848 1.790 1.00 94.19 90 GLY A O 1
ATOM 660 N N . PRO A 1 91 ? -20.834 3.724 3.380 1.00 95.31 91 PRO A N 1
ATOM 661 C CA . PRO A 1 91 ? -19.909 4.006 4.464 1.00 95.31 91 PRO A CA 1
ATOM 662 C C . PRO A 1 91 ? -18.935 2.838 4.672 1.00 95.31 91 PRO A C 1
ATOM 664 O O . PRO A 1 91 ? -19.339 1.680 4.754 1.00 95.31 91 PRO A O 1
ATOM 667 N N . MET A 1 92 ? -17.648 3.136 4.838 1.00 95.75 92 MET A N 1
ATOM 668 C CA . MET A 1 92 ? -16.634 2.182 5.295 1.00 95.75 92 MET A CA 1
ATOM 669 C C . MET A 1 92 ? -16.074 2.643 6.637 1.00 95.75 92 MET A C 1
ATOM 671 O O . MET A 1 92 ? -15.633 3.781 6.776 1.00 95.75 92 MET A O 1
ATOM 675 N N . THR A 1 93 ? -16.070 1.756 7.628 1.00 97.25 93 THR A N 1
ATOM 676 C CA . THR A 1 93 ? -15.349 1.967 8.883 1.00 97.25 93 THR A CA 1
ATOM 677 C C . THR A 1 93 ? -13.883 1.622 8.672 1.00 97.25 93 THR A C 1
ATOM 679 O O . THR A 1 93 ? -13.554 0.533 8.206 1.00 97.25 93 THR A O 1
ATOM 682 N N . VAL A 1 94 ? -13.008 2.543 9.049 1.00 97.75 94 VAL A N 1
ATOM 683 C CA . VAL A 1 94 ? -11.558 2.415 8.937 1.00 97.75 94 VAL A CA 1
ATOM 684 C C . VAL A 1 94 ? -10.955 2.590 10.324 1.00 97.75 94 VAL A C 1
ATOM 686 O O . VAL A 1 94 ? -11.303 3.529 11.045 1.00 97.75 94 VAL A O 1
ATOM 689 N N . GLN A 1 95 ? -10.055 1.687 10.697 1.00 97.94 95 GLN A N 1
ATOM 690 C CA . GLN A 1 95 ? -9.306 1.731 11.948 1.00 97.94 95 GLN A CA 1
ATOM 691 C C . GLN A 1 95 ? -7.809 1.694 11.647 1.00 97.94 95 GLN A C 1
ATOM 693 O O . GLN A 1 95 ? -7.320 0.719 11.083 1.00 97.94 95 GLN A O 1
ATOM 698 N N . SER A 1 96 ? -7.093 2.739 12.054 1.00 97.62 96 SER A N 1
ATOM 699 C CA . SER A 1 96 ? -5.635 2.743 12.169 1.00 97.62 96 SER A CA 1
ATOM 700 C C . SER A 1 96 ? -5.277 2.329 13.593 1.00 97.62 96 SER A C 1
ATOM 702 O O . SER A 1 96 ? -5.686 2.991 14.551 1.00 97.62 96 SER A O 1
ATOM 704 N N . LEU A 1 97 ? -4.532 1.235 13.735 1.00 97.25 97 LEU A N 1
ATOM 705 C CA . LEU A 1 97 ? -4.038 0.716 15.015 1.00 97.25 97 LEU A CA 1
ATOM 706 C C . LEU A 1 97 ? -2.518 0.910 15.155 1.00 97.25 97 LEU A C 1
ATOM 708 O O . LEU A 1 97 ? -1.909 0.369 16.076 1.00 97.25 97 LEU A O 1
ATOM 712 N N . THR A 1 98 ? -1.914 1.697 14.262 1.00 94.25 98 THR A N 1
ATOM 713 C CA . THR A 1 98 ? -0.511 2.111 14.332 1.00 94.25 98 THR A CA 1
ATOM 714 C C . THR A 1 98 ? -0.358 3.468 15.026 1.00 94.25 98 THR A C 1
ATOM 716 O O . THR A 1 98 ? -1.261 4.305 15.008 1.00 94.25 98 THR A O 1
ATOM 719 N N . SER A 1 99 ? 0.804 3.712 15.639 1.00 93.50 99 SER A N 1
ATOM 720 C CA . SER A 1 99 ? 1.216 5.055 16.068 1.00 93.50 99 SER A CA 1
ATOM 721 C C . SER A 1 99 ? 1.697 5.931 14.904 1.00 93.50 99 SER A C 1
ATOM 723 O O . SER A 1 99 ? 1.776 7.150 15.059 1.00 93.50 99 SER A O 1
ATOM 725 N N . GLY A 1 100 ? 2.048 5.311 13.776 1.00 93.44 100 GLY A N 1
ATOM 726 C CA . GLY A 1 100 ? 2.584 5.957 12.586 1.00 93.44 100 GLY A CA 1
ATOM 727 C C . GLY A 1 100 ? 1.515 6.469 11.628 1.00 93.44 100 GLY A C 1
ATOM 728 O O . GLY A 1 100 ? 0.387 6.788 12.019 1.00 93.44 100 GLY A O 1
ATOM 729 N N . ALA A 1 101 ? 1.902 6.603 10.362 1.00 93.25 101 ALA A N 1
ATOM 730 C CA . ALA A 1 101 ? 1.011 7.056 9.306 1.00 93.25 101 ALA A CA 1
ATOM 731 C C . ALA A 1 101 ? 0.166 5.896 8.764 1.00 93.25 101 ALA A C 1
ATOM 733 O O . ALA A 1 101 ? 0.643 4.781 8.566 1.00 93.25 101 ALA A O 1
ATOM 734 N N . PHE A 1 102 ? -1.092 6.196 8.468 1.00 97.50 102 PHE A N 1
ATOM 735 C CA . PHE A 1 102 ? -2.000 5.314 7.752 1.00 97.50 102 PHE A CA 1
ATOM 736 C C . PHE A 1 102 ? -2.609 6.087 6.588 1.00 97.50 102 PHE A C 1
ATOM 738 O O . PHE A 1 102 ? -3.132 7.187 6.780 1.00 97.50 102 PHE A O 1
ATOM 745 N N . THR A 1 103 ? -2.580 5.519 5.387 1.00 97.75 103 THR A N 1
ATOM 746 C CA . THR A 1 103 ? -3.279 6.075 4.224 1.00 97.75 103 THR A CA 1
ATOM 747 C C . THR A 1 103 ? -4.069 4.990 3.512 1.00 97.75 103 THR A C 1
ATOM 749 O O . THR A 1 103 ? -3.530 3.936 3.190 1.00 97.75 103 THR A O 1
ATOM 752 N N . LEU A 1 104 ? -5.333 5.285 3.202 1.00 97.50 104 LEU A N 1
ATOM 753 C CA . LEU A 1 104 ? -6.168 4.471 2.323 1.00 97.50 104 LEU A CA 1
ATOM 754 C C . LEU A 1 104 ? -6.387 5.225 1.012 1.00 97.50 104 LEU A C 1
ATOM 756 O O . LEU A 1 104 ? -7.006 6.292 0.991 1.00 97.50 104 LEU A O 1
ATOM 760 N N . THR A 1 105 ? -5.890 4.662 -0.084 1.00 96.19 105 THR A N 1
ATOM 761 C CA . THR A 1 105 ? -6.030 5.221 -1.434 1.00 96.19 105 THR A CA 1
ATOM 762 C C . THR A 1 105 ? -6.787 4.252 -2.329 1.00 96.19 105 THR A C 1
ATOM 764 O O . THR A 1 105 ? -6.603 3.041 -2.248 1.00 96.19 105 THR A O 1
ATOM 767 N N . THR A 1 106 ? -7.624 4.786 -3.214 1.00 94.81 106 THR A N 1
ATOM 768 C CA . THR A 1 106 ? -8.349 4.002 -4.218 1.00 94.81 106 THR A CA 1
ATOM 769 C C . THR A 1 106 ? -7.929 4.382 -5.630 1.00 94.81 106 THR A C 1
ATOM 771 O O . THR A 1 106 ? -7.617 5.542 -5.912 1.00 94.81 106 THR A O 1
ATOM 774 N N . TYR A 1 107 ? -7.950 3.396 -6.523 1.00 92.94 107 TYR A N 1
ATOM 775 C CA . TYR A 1 107 ? -7.720 3.561 -7.955 1.00 92.94 107 TYR A CA 1
ATOM 776 C C . TYR A 1 107 ? -8.851 2.879 -8.721 1.00 92.94 107 TYR A C 1
ATOM 778 O O . TYR A 1 107 ? -9.117 1.691 -8.530 1.00 92.94 107 TYR A O 1
ATOM 786 N N . ALA A 1 108 ? -9.519 3.622 -9.602 1.00 87.62 108 ALA A N 1
ATOM 787 C CA . ALA A 1 108 ? -10.554 3.065 -10.465 1.00 87.62 108 ALA A CA 1
ATOM 788 C C . ALA A 1 108 ? -9.927 2.464 -11.727 1.00 87.62 108 ALA A C 1
ATOM 790 O O . ALA A 1 108 ? -9.117 3.109 -12.389 1.00 87.62 108 ALA A O 1
ATOM 791 N N . GLY A 1 109 ? -10.339 1.255 -12.117 1.00 68.25 109 GLY A N 1
ATOM 792 C CA . GLY A 1 109 ? -9.725 0.539 -13.248 1.00 68.25 109 GLY A CA 1
ATOM 793 C C . GLY A 1 109 ? -9.791 1.274 -14.598 1.00 68.25 109 GLY A C 1
ATOM 794 O O . GLY A 1 109 ? -9.013 0.983 -15.500 1.00 68.25 109 GLY A O 1
ATOM 795 N N . ASN A 1 110 ? -10.691 2.251 -14.744 1.00 68.38 110 ASN A N 1
ATOM 796 C CA . ASN A 1 110 ? -10.848 3.066 -15.952 1.00 68.38 110 ASN A CA 1
ATOM 797 C C . ASN A 1 110 ? -10.208 4.464 -15.862 1.00 68.38 110 ASN A C 1
ATOM 799 O O . ASN A 1 110 ? -10.257 5.211 -16.842 1.00 68.38 110 ASN A O 1
ATOM 803 N N . LYS A 1 111 ? -9.649 4.847 -14.708 1.00 66.62 111 LYS A N 1
ATOM 804 C CA . LYS A 1 111 ? -9.038 6.161 -14.484 1.00 66.62 111 LYS A CA 1
ATOM 805 C C . LYS A 1 111 ? -7.778 6.008 -13.627 1.00 66.62 111 LYS A C 1
ATOM 807 O O . LYS A 1 111 ? -7.901 5.714 -12.442 1.00 66.62 111 LYS A O 1
ATOM 812 N N . PRO A 1 112 ? -6.582 6.296 -14.167 1.00 67.12 112 PRO A N 1
ATOM 813 C CA . PRO A 1 112 ? -5.318 6.192 -13.435 1.00 67.12 112 PRO A CA 1
ATOM 814 C C . PRO A 1 112 ? -5.109 7.386 -12.483 1.00 67.12 112 PRO A C 1
ATOM 816 O O . PRO A 1 112 ? -4.052 8.015 -12.483 1.00 67.12 112 PRO A O 1
ATOM 819 N N . VAL A 1 113 ? -6.139 7.754 -11.716 1.00 78.38 113 VAL A N 1
ATOM 820 C CA . VAL A 1 113 ? -6.119 8.870 -10.766 1.00 78.38 113 VAL A CA 1
ATOM 821 C C . VAL A 1 113 ? -6.257 8.296 -9.366 1.00 78.38 113 VAL A C 1
ATOM 823 O O . VAL A 1 113 ? -7.251 7.640 -9.060 1.00 78.38 113 VAL A O 1
ATOM 826 N N . ALA A 1 114 ? -5.251 8.554 -8.534 1.00 87.25 114 ALA A N 1
ATOM 827 C CA . ALA A 1 114 ? -5.304 8.245 -7.116 1.00 87.25 114 ALA A CA 1
ATOM 828 C C . ALA A 1 114 ? -6.406 9.074 -6.445 1.00 87.25 114 ALA A C 1
ATOM 830 O O . ALA A 1 114 ? -6.437 10.299 -6.586 1.00 87.25 114 ALA A O 1
ATOM 831 N N . ASN A 1 115 ? -7.281 8.416 -5.693 1.00 90.94 115 ASN A N 1
ATOM 832 C CA . ASN A 1 115 ? -8.239 9.067 -4.811 1.00 90.94 115 ASN A CA 1
ATOM 833 C C . ASN A 1 115 ? -7.902 8.710 -3.361 1.00 90.94 115 ASN A C 1
ATOM 835 O O . ASN A 1 115 ? -8.148 7.584 -2.919 1.00 90.94 115 ASN A O 1
ATOM 839 N N . VAL A 1 116 ? -7.305 9.663 -2.645 1.00 93.06 116 VAL A N 1
ATOM 840 C CA . VAL A 1 116 ? -6.984 9.516 -1.221 1.00 93.06 116 VAL A CA 1
ATOM 841 C C . VAL A 1 116 ? -8.286 9.590 -0.435 1.00 93.06 116 VAL A C 1
ATOM 843 O O . VAL A 1 116 ? -8.934 10.632 -0.394 1.00 93.06 116 VAL A O 1
ATOM 846 N N . VAL A 1 117 ? -8.669 8.471 0.173 1.00 94.62 117 VAL A N 1
ATOM 847 C CA . VAL A 1 117 ? -9.903 8.360 0.957 1.00 94.62 117 VAL A CA 1
ATOM 848 C C . VAL A 1 117 ? -9.683 8.921 2.357 1.00 94.62 117 VAL A C 1
ATOM 850 O O . VAL A 1 117 ? -10.503 9.682 2.861 1.00 94.62 117 VAL A O 1
ATOM 853 N N . THR A 1 118 ? -8.566 8.560 2.990 1.00 96.19 118 THR A N 1
ATOM 854 C CA . THR A 1 118 ? -8.172 9.116 4.287 1.00 96.19 118 THR A CA 1
ATOM 855 C C . THR A 1 118 ? -6.668 8.998 4.503 1.00 96.19 118 THR A C 1
ATOM 857 O O . THR A 1 118 ? -6.047 8.034 4.050 1.00 96.19 118 THR A O 1
ATOM 860 N N . THR A 1 119 ? -6.108 9.962 5.230 1.00 96.94 119 THR A N 1
ATOM 861 C CA . THR A 1 119 ? -4.743 9.932 5.763 1.00 96.94 119 THR A CA 1
ATOM 862 C C . THR A 1 119 ? -4.813 10.295 7.234 1.00 96.94 119 THR A C 1
ATOM 864 O O . THR A 1 119 ? -5.401 11.315 7.592 1.00 96.94 119 THR A O 1
ATOM 867 N N . GLN A 1 120 ? -4.237 9.452 8.081 1.00 96.12 120 GLN A N 1
ATOM 868 C CA . GLN A 1 120 ? -4.280 9.582 9.531 1.00 96.12 120 GLN A CA 1
ATOM 869 C C . GLN A 1 120 ? -2.891 9.353 10.118 1.00 96.12 120 GLN A C 1
ATOM 871 O O . GLN A 1 120 ? -2.032 8.716 9.508 1.00 96.12 120 GLN A O 1
ATOM 876 N N . THR A 1 121 ? -2.671 9.883 11.314 1.00 95.38 121 THR A N 1
ATOM 877 C CA . THR A 1 121 ? -1.454 9.644 12.089 1.00 95.38 121 THR A CA 1
ATOM 878 C C . THR A 1 121 ? -1.854 9.265 13.501 1.00 95.38 121 THR A C 1
ATOM 880 O O . THR A 1 121 ? -2.651 9.964 14.129 1.00 95.38 121 THR A O 1
ATOM 883 N N . GLY A 1 122 ? -1.296 8.165 13.992 1.00 95.50 122 GLY A N 1
ATOM 884 C CA . GLY A 1 122 ? -1.671 7.586 15.271 1.00 95.50 122 GLY A CA 1
ATOM 885 C C . GLY A 1 122 ? -2.950 6.750 15.220 1.00 95.50 122 GLY A C 1
ATOM 886 O O . GLY A 1 122 ? -3.536 6.489 14.163 1.00 95.50 122 GLY A O 1
ATOM 887 N N . LEU A 1 123 ? -3.373 6.329 16.416 1.00 97.31 123 LEU A N 1
ATOM 888 C CA . LEU A 1 123 ? -4.577 5.529 16.602 1.00 97.31 123 LEU A CA 1
ATOM 889 C C . LEU A 1 123 ? -5.801 6.327 16.166 1.00 97.31 123 LEU A C 1
ATOM 891 O O . LEU A 1 123 ? -6.057 7.422 16.673 1.00 97.31 123 LEU A O 1
ATOM 895 N N . TRP A 1 124 ? -6.578 5.757 15.255 1.00 96.88 124 TRP A N 1
ATOM 896 C CA . TRP A 1 124 ? -7.744 6.429 14.707 1.00 96.88 124 TRP A CA 1
ATOM 897 C C . TRP A 1 124 ? -8.835 5.436 14.322 1.00 96.88 124 TRP A C 1
ATOM 899 O O . TRP A 1 124 ? -8.565 4.325 13.875 1.00 96.88 124 TRP A O 1
ATOM 909 N N . THR A 1 125 ? -10.091 5.836 14.489 1.00 97.62 125 THR A N 1
ATOM 910 C CA . THR A 1 125 ? -11.259 5.097 14.005 1.00 97.62 125 THR A CA 1
ATOM 911 C C . THR A 1 125 ? -12.280 6.091 13.482 1.00 97.62 125 THR A C 1
ATOM 913 O O . THR A 1 125 ? -12.631 7.042 14.181 1.00 97.62 125 THR A O 1
ATOM 916 N N . GLY A 1 126 ? -12.779 5.860 12.274 1.00 95.88 126 GLY A N 1
ATOM 917 C CA . GLY A 1 126 ? -13.804 6.704 11.677 1.00 95.88 126 GLY A CA 1
ATOM 918 C C . GLY A 1 126 ? -14.519 6.026 10.519 1.00 95.88 126 GLY A C 1
ATOM 919 O O . GLY A 1 126 ? -14.112 4.962 10.055 1.00 95.88 126 GLY A O 1
ATOM 920 N N . GLN A 1 127 ? -15.600 6.654 10.066 1.00 96.25 127 GLN A N 1
ATOM 921 C CA . GLN A 1 127 ? -16.287 6.269 8.839 1.00 96.25 127 GLN A CA 1
ATOM 922 C C . GLN A 1 127 ? -15.890 7.209 7.704 1.00 96.25 127 GLN A C 1
ATOM 924 O O . GLN A 1 127 ? -15.728 8.412 7.914 1.00 96.25 127 GLN A O 1
ATOM 929 N N . VAL A 1 128 ? -15.746 6.649 6.510 1.00 95.00 128 VAL A N 1
ATOM 930 C CA . VAL A 1 128 ? -15.484 7.375 5.266 1.00 95.00 128 VAL A CA 1
ATOM 931 C C . VAL A 1 128 ? -16.539 7.002 4.234 1.00 95.00 128 VAL A C 1
ATOM 933 O O . VAL A 1 128 ? -16.968 5.848 4.178 1.00 95.00 128 VAL A O 1
ATOM 936 N N . ASP A 1 129 ? -16.940 7.963 3.405 1.00 93.50 129 ASP A N 1
ATOM 937 C CA . ASP A 1 129 ? -17.765 7.675 2.233 1.00 93.50 129 ASP A CA 1
ATOM 938 C C . ASP A 1 129 ? -16.908 6.936 1.205 1.00 93.50 129 ASP A C 1
ATOM 940 O O . ASP A 1 129 ? -15.910 7.466 0.705 1.00 93.50 129 ASP A O 1
ATOM 944 N N . PHE A 1 130 ? -17.275 5.693 0.907 1.00 93.44 130 PHE A N 1
ATOM 945 C CA . PHE A 1 130 ? -16.481 4.810 0.069 1.00 93.44 130 PHE A CA 1
ATOM 946 C C . PHE A 1 130 ? -17.135 4.611 -1.308 1.00 93.44 130 PHE A C 1
ATOM 948 O O . PHE A 1 130 ? -18.335 4.331 -1.386 1.00 93.44 130 PHE A O 1
ATOM 955 N N . PRO A 1 131 ? -16.387 4.771 -2.417 1.00 91.50 131 PRO A N 1
ATOM 956 C CA . PRO A 1 131 ? -16.940 4.637 -3.761 1.00 91.50 131 PRO A CA 1
ATOM 957 C C . PRO A 1 131 ? -17.248 3.180 -4.136 1.00 91.50 131 PRO A C 1
ATOM 959 O O . PRO A 1 131 ? -16.666 2.241 -3.598 1.00 91.50 131 PRO A O 1
ATOM 962 N N . ALA A 1 132 ? -18.141 3.000 -5.113 1.00 92.38 132 ALA A N 1
ATOM 963 C CA . ALA A 1 132 ? -18.460 1.687 -5.669 1.00 92.38 132 ALA A CA 1
ATOM 964 C C . ALA A 1 132 ? -17.290 1.098 -6.478 1.00 92.38 132 ALA A C 1
ATOM 966 O O . ALA A 1 132 ? -16.532 1.827 -7.126 1.00 92.38 132 ALA A O 1
ATOM 967 N N . GLY A 1 133 ? -17.204 -0.233 -6.479 1.00 92.19 133 GLY A N 1
ATOM 968 C CA . GLY A 1 133 ? -16.305 -1.030 -7.309 1.00 92.19 133 GLY A CA 1
ATOM 969 C C . GLY A 1 133 ? -16.580 -0.933 -8.822 1.00 92.19 133 GLY A C 1
ATOM 970 O O . GLY A 1 133 ? -17.633 -0.445 -9.238 1.00 92.19 133 GLY A O 1
ATOM 971 N N . PRO A 1 134 ? -15.670 -1.445 -9.675 1.00 92.88 134 PRO A N 1
ATOM 972 C CA . PRO A 1 134 ? -14.416 -2.112 -9.324 1.00 92.88 134 PRO A CA 1
ATOM 973 C C . PRO A 1 134 ? -13.287 -1.120 -9.003 1.00 92.88 134 PRO A C 1
ATOM 975 O O . PRO A 1 134 ? -12.989 -0.217 -9.792 1.00 92.88 134 PRO A O 1
ATOM 978 N N . LEU A 1 135 ? -12.621 -1.329 -7.867 1.00 93.12 135 LEU A N 1
ATOM 979 C CA . LEU A 1 135 ? -11.513 -0.507 -7.383 1.00 93.12 135 LEU A CA 1
ATOM 980 C C . LEU A 1 135 ? -10.333 -1.374 -6.943 1.00 93.12 135 LEU A C 1
ATOM 982 O O . LEU A 1 135 ? -10.515 -2.477 -6.428 1.00 93.12 135 LEU A O 1
ATOM 986 N N . VAL A 1 136 ? -9.134 -0.818 -7.085 1.00 95.12 136 VAL A N 1
ATOM 987 C CA . VAL A 1 136 ? -7.946 -1.253 -6.348 1.00 95.12 136 VAL A CA 1
ATOM 988 C C . VAL A 1 136 ? -7.831 -0.384 -5.104 1.00 95.12 136 VAL A C 1
ATOM 990 O O . VAL A 1 136 ? -7.864 0.846 -5.199 1.00 95.12 136 VAL A O 1
ATOM 993 N N . LEU A 1 137 ? -7.701 -1.022 -3.950 1.00 95.94 137 LEU A N 1
ATOM 994 C CA . LEU A 1 137 ? -7.448 -0.396 -2.661 1.00 95.94 137 LEU A CA 1
ATOM 995 C C . LEU A 1 137 ? -5.971 -0.567 -2.349 1.00 95.94 137 LEU A C 1
ATOM 997 O O . LEU A 1 137 ? -5.446 -1.672 -2.433 1.00 95.94 137 LEU A O 1
ATOM 1001 N N . VAL A 1 138 ? -5.317 0.527 -1.986 1.00 96.75 138 VAL A N 1
ATOM 1002 C CA . VAL A 1 138 ? -3.934 0.525 -1.521 1.00 96.75 138 VAL A CA 1
ATOM 1003 C C . VAL A 1 138 ? -3.929 1.093 -0.115 1.00 96.75 138 VAL A C 1
ATOM 1005 O O . VAL A 1 138 ? -4.273 2.263 0.090 1.00 96.75 138 VAL A O 1
ATOM 1008 N N . VAL A 1 139 ? -3.563 0.245 0.838 1.00 97.94 139 VAL A N 1
ATOM 1009 C CA . VAL A 1 139 ? -3.285 0.629 2.216 1.00 97.94 139 VAL A CA 1
ATOM 1010 C C . VAL A 1 139 ? -1.789 0.863 2.330 1.00 97.94 139 VAL A C 1
ATOM 1012 O O . VAL A 1 139 ? -1.006 -0.007 1.963 1.00 97.94 139 VAL A O 1
ATOM 1015 N N . SER A 1 140 ? -1.402 2.030 2.838 1.00 97.25 140 SER A N 1
ATOM 1016 C CA . SER A 1 140 ? -0.038 2.271 3.297 1.00 97.25 140 SER A CA 1
ATOM 1017 C C . SER A 1 140 ? -0.037 2.418 4.810 1.00 97.25 140 SER A C 1
ATOM 1019 O O . SER A 1 140 ? -0.757 3.274 5.340 1.00 97.25 140 SER A O 1
ATOM 1021 N N . SER A 1 141 ? 0.709 1.555 5.496 1.00 96.44 141 SER A N 1
ATOM 1022 C CA . SER A 1 141 ? 0.784 1.543 6.956 1.00 96.44 141 SER A CA 1
ATOM 1023 C C . SER A 1 141 ? 2.008 0.783 7.460 1.00 96.44 141 SER A C 1
ATOM 1025 O O . SER A 1 141 ? 2.348 -0.287 6.964 1.00 96.44 141 SER A O 1
ATOM 1027 N N . ASP A 1 142 ? 2.617 1.307 8.518 1.00 91.88 142 ASP A N 1
ATOM 1028 C CA . ASP A 1 142 ? 3.693 0.666 9.279 1.00 91.88 142 ASP A CA 1
ATOM 1029 C C . ASP A 1 142 ? 3.174 -0.220 10.429 1.00 91.88 142 ASP A C 1
ATOM 1031 O O . ASP A 1 142 ? 3.954 -0.685 11.259 1.00 91.88 142 ASP A O 1
ATOM 1035 N N . GLY A 1 143 ? 1.862 -0.465 10.505 1.00 94.25 143 GLY A N 1
ATOM 1036 C CA . GLY A 1 143 ? 1.290 -1.304 11.549 1.00 94.25 143 GLY A CA 1
ATOM 1037 C C . GLY A 1 143 ? -0.130 -1.779 11.267 1.00 94.25 143 GLY A C 1
ATOM 1038 O O . GLY A 1 143 ? -0.615 -1.763 10.138 1.00 94.25 143 GLY A O 1
ATOM 1039 N N . ALA A 1 144 ? -0.792 -2.254 12.323 1.00 97.69 144 ALA A N 1
ATOM 1040 C CA . ALA A 1 144 ? -2.101 -2.882 12.220 1.00 97.69 144 ALA A CA 1
ATOM 1041 C C . ALA A 1 144 ? -3.213 -1.912 11.807 1.00 97.69 144 ALA A C 1
ATOM 1043 O O . ALA A 1 144 ? -3.240 -0.744 12.200 1.00 97.69 144 ALA A O 1
ATOM 1044 N N . TRP A 1 145 ? -4.172 -2.426 11.047 1.00 98.31 145 TRP A N 1
ATOM 1045 C CA . TRP A 1 145 ? -5.360 -1.700 10.618 1.00 98.31 145 TRP A CA 1
ATOM 1046 C C . TRP A 1 145 ? -6.540 -2.647 10.391 1.00 98.31 145 TRP A C 1
ATOM 1048 O O . TRP A 1 145 ? -6.383 -3.865 10.283 1.00 98.31 145 TRP A O 1
ATOM 1058 N N . ASN A 1 146 ? -7.746 -2.082 10.329 1.00 98.12 146 ASN A N 1
ATOM 1059 C CA . ASN A 1 146 ? -8.975 -2.814 10.029 1.00 98.12 146 ASN A CA 1
ATOM 1060 C C . ASN A 1 146 ? -9.896 -1.982 9.129 1.00 98.12 146 ASN A C 1
ATOM 1062 O O . ASN A 1 146 ? -10.119 -0.796 9.381 1.00 98.12 146 ASN A O 1
ATOM 1066 N N . LEU A 1 147 ? -10.430 -2.613 8.089 1.00 97.44 147 LEU A N 1
ATOM 1067 C CA . LEU A 1 147 ? -11.424 -2.068 7.177 1.00 97.44 147 LEU A CA 1
ATOM 1068 C C . LEU A 1 147 ? -12.706 -2.893 7.281 1.00 97.44 147 LEU A C 1
ATOM 1070 O O . LEU A 1 147 ? -12.691 -4.118 7.173 1.00 97.44 147 LEU A O 1
ATOM 1074 N N . HIS A 1 148 ? -13.839 -2.214 7.431 1.00 95.25 148 HIS A N 1
ATOM 1075 C CA . HIS A 1 148 ? -15.146 -2.854 7.479 1.00 95.25 148 HIS A CA 1
ATOM 1076 C C . HIS A 1 148 ? -16.151 -2.082 6.632 1.00 95.25 148 HIS A C 1
ATOM 1078 O O . HIS A 1 148 ? -16.417 -0.906 6.881 1.00 95.25 148 HIS A O 1
ATOM 1084 N N . VAL A 1 149 ? -16.729 -2.747 5.636 1.00 90.50 149 VAL A N 1
ATOM 1085 C CA . VAL A 1 149 ? -17.804 -2.174 4.820 1.00 90.50 149 VAL A CA 1
ATOM 1086 C C . VAL A 1 149 ? -19.062 -2.094 5.678 1.00 90.50 149 VAL A C 1
ATOM 1088 O O . VAL A 1 149 ? -19.503 -3.103 6.226 1.00 90.50 149 VAL A O 1
ATOM 1091 N N . GLY A 1 150 ? -19.640 -0.904 5.813 1.00 78.00 150 GLY A N 1
ATOM 1092 C CA . GLY A 1 150 ? -20.942 -0.746 6.439 1.00 78.00 150 GLY A CA 1
ATOM 1093 C C . GLY A 1 150 ? -22.012 -1.364 5.546 1.00 78.00 150 GLY A C 1
ATOM 1094 O O . GLY A 1 150 ? -22.123 -1.021 4.374 1.00 78.00 150 GLY A O 1
ATOM 1095 N N . VAL A 1 151 ? -22.802 -2.284 6.091 1.00 59.31 151 VAL A N 1
ATOM 1096 C CA . VAL A 1 151 ? -24.040 -2.710 5.436 1.00 59.31 151 VAL A CA 1
ATOM 1097 C C . VAL A 1 151 ? -25.104 -1.647 5.685 1.00 59.31 151 VAL A C 1
ATOM 1099 O O . VAL A 1 151 ? -25.496 -1.409 6.829 1.00 59.31 151 VAL A O 1
ATOM 1102 N N . ASP A 1 152 ? -25.580 -1.007 4.617 1.00 48.03 152 ASP A N 1
ATOM 1103 C CA . ASP A 1 152 ? -26.822 -0.243 4.675 1.00 48.03 152 ASP A CA 1
ATOM 1104 C C . ASP A 1 152 ? -27.953 -1.226 5.001 1.00 48.03 152 ASP A C 1
ATOM 1106 O O . ASP A 1 152 ? -28.374 -2.025 4.163 1.00 48.03 152 ASP A O 1
ATOM 1110 N N . ASN A 1 153 ? -28.443 -1.186 6.242 1.00 37.25 153 ASN A N 1
ATOM 1111 C CA . ASN A 1 153 ? -29.691 -1.844 6.614 1.00 37.25 153 ASN A CA 1
ATOM 1112 C C . ASN A 1 153 ? -30.841 -1.103 5.915 1.00 37.25 153 ASN A C 1
ATOM 1114 O O . ASN A 1 153 ? -31.396 -0.153 6.472 1.00 37.25 153 ASN A O 1
ATOM 1118 N N . LYS A 1 154 ? -31.159 -1.504 4.683 1.00 35.16 154 LYS A N 1
ATOM 1119 C CA . LYS A 1 154 ? -32.433 -1.171 4.037 1.00 35.16 154 LYS A CA 1
ATOM 1120 C C . LYS A 1 154 ? -33.548 -2.089 4.514 1.00 35.16 154 LYS A C 1
ATOM 1122 O O . LYS A 1 154 ? -33.304 -3.311 4.617 1.00 35.16 154 LYS A O 1
#

pLDDT: mean 88.43, std 12.6, range [35.16, 98.31]

Secondary structure (DSSP, 8-state):
-B----TT-EEEEEEEETTS-EEEEEEEEES--------SSS-BTTBPEEEEEEEE-S--B-----GGGSB---SEESS-EEEEE---SEEEEEEE-SSSEEEEEEEETTEEEEEEEEEEESSEEEEEEEPPSSEEEEEEESS-EEEEEPP---

Radius of gyration: 16.26 Å; chains: 1; bounding box: 54×25×37 Å